Protein AF-A0A6B3HIH0-F1 (afdb_monomer_lite)

pLDDT: mean 96.33, std 2.53, range [85.44, 98.25]

Structure (mmCIF, N/CA/C/O backbone):
data_AF-A0A6B3HIH0-F1
#
_entry.id   AF-A0A6B3HIH0-F1
#
loop_
_atom_site.group_PDB
_atom_site.id
_atom_site.type_symbol
_atom_site.label_atom_id
_atom_site.label_alt_id
_atom_site.label_comp_id
_atom_site.label_asym_id
_atom_site.label_entity_id
_atom_site.label_seq_id
_atom_site.pdbx_PDB_ins_code
_atom_site.Cartn_x
_atom_site.Cartn_y
_atom_site.Cartn_z
_atom_site.occupancy
_atom_site.B_iso_or_equiv
_atom_site.auth_seq_id
_atom_site.auth_comp_id
_atom_site.auth_asym_id
_atom_site.auth_atom_id
_atom_site.pdbx_PDB_model_num
ATOM 1 N N . MET A 1 1 ? -9.829 7.202 4.071 1.00 89.31 1 MET A N 1
ATOM 2 C CA . MET A 1 1 ? -9.739 6.622 2.730 1.00 89.31 1 MET A CA 1
ATOM 3 C C . MET A 1 1 ? -8.300 6.730 2.270 1.00 89.31 1 MET A C 1
ATOM 5 O O . MET A 1 1 ? -7.799 7.839 2.105 1.00 89.31 1 MET A O 1
ATOM 9 N N . ILE A 1 2 ? -7.627 5.592 2.159 1.00 96.88 2 ILE A N 1
ATOM 10 C CA . ILE A 1 2 ? -6.328 5.453 1.499 1.00 96.88 2 ILE A CA 1
ATOM 11 C C . ILE A 1 2 ? -6.597 4.595 0.270 1.00 96.88 2 ILE A C 1
ATOM 13 O O . ILE A 1 2 ? -7.182 3.528 0.412 1.00 96.88 2 ILE A O 1
ATOM 17 N N . ARG A 1 3 ? -6.194 5.064 -0.909 1.00 97.56 3 ARG A N 1
ATOM 18 C CA . ARG A 1 3 ? -6.406 4.353 -2.170 1.00 97.56 3 ARG A CA 1
ATOM 19 C C . ARG A 1 3 ? -5.106 4.259 -2.948 1.00 97.56 3 ARG A C 1
ATOM 21 O O . ARG A 1 3 ? -4.440 5.273 -3.169 1.00 97.56 3 ARG A O 1
ATOM 28 N N . PHE A 1 4 ? -4.786 3.054 -3.392 1.00 98.06 4 PHE A N 1
ATOM 29 C CA . PHE A 1 4 ? -3.804 2.807 -4.436 1.00 98.06 4 PHE A CA 1
ATOM 30 C C . PHE A 1 4 ? -4.520 2.261 -5.662 1.00 98.06 4 PHE A C 1
ATOM 32 O O . PHE A 1 4 ? -5.361 1.373 -5.549 1.00 98.06 4 PHE A O 1
ATOM 39 N N . ASP A 1 5 ? -4.166 2.797 -6.824 1.00 97.94 5 ASP A N 1
ATOM 40 C CA . ASP A 1 5 ? -4.712 2.379 -8.108 1.00 97.94 5 ASP A CA 1
ATOM 41 C C . ASP A 1 5 ? -3.550 2.051 -9.047 1.00 97.94 5 ASP A C 1
ATOM 43 O O . ASP A 1 5 ? -2.755 2.934 -9.379 1.00 97.94 5 ASP A O 1
ATOM 47 N N . ASN A 1 6 ? -3.399 0.767 -9.385 1.00 98.06 6 ASN A N 1
ATOM 48 C CA . ASN A 1 6 ? -2.355 0.232 -10.262 1.00 98.06 6 ASN A CA 1
ATOM 49 C C . ASN A 1 6 ? -0.938 0.727 -9.903 1.00 98.06 6 ASN A C 1
ATOM 51 O O . ASN A 1 6 ? -0.134 1.078 -10.770 1.00 98.06 6 ASN A O 1
ATOM 55 N N . VAL A 1 7 ? -0.610 0.762 -8.608 1.00 98.00 7 VAL A N 1
ATOM 56 C CA . VAL A 1 7 ? 0.666 1.303 -8.130 1.00 98.00 7 VAL A CA 1
ATOM 57 C C . VAL A 1 7 ? 1.789 0.289 -8.322 1.00 98.00 7 VAL A C 1
ATOM 59 O O . VAL A 1 7 ? 1.756 -0.826 -7.799 1.00 98.00 7 VAL A O 1
ATOM 62 N N . SER A 1 8 ? 2.842 0.723 -9.011 1.00 97.81 8 SER A N 1
ATOM 63 C CA . SER A 1 8 ? 4.102 -0.006 -9.146 1.00 97.81 8 SER A CA 1
ATOM 64 C C . SER A 1 8 ? 5.257 0.785 -8.525 1.00 97.81 8 SER A C 1
ATOM 66 O O . SER A 1 8 ? 5.338 2.007 -8.662 1.00 97.81 8 SER A O 1
ATOM 68 N N . LYS A 1 9 ? 6.181 0.097 -7.844 1.00 97.25 9 LYS A N 1
ATOM 69 C CA . LYS A 1 9 ? 7.370 0.698 -7.218 1.00 97.25 9 LYS A CA 1
ATOM 70 C C . LYS A 1 9 ? 8.632 -0.037 -7.636 1.00 97.25 9 LYS A C 1
ATOM 72 O O . LYS A 1 9 ? 8.764 -1.231 -7.386 1.00 97.25 9 LYS A O 1
ATOM 77 N N . THR A 1 10 ? 9.599 0.714 -8.151 1.00 97.94 10 THR A N 1
ATOM 78 C CA . THR A 1 10 ? 10.945 0.228 -8.474 1.00 97.94 10 THR A CA 1
ATOM 79 C C . THR A 1 10 ? 11.976 1.082 -7.744 1.00 97.94 10 THR A C 1
ATOM 81 O O . THR A 1 10 ? 11.832 2.305 -7.667 1.00 97.94 10 THR A O 1
ATOM 84 N N . TYR A 1 11 ? 13.006 0.452 -7.183 1.00 96.88 11 TYR A N 1
ATOM 85 C CA . TYR A 1 11 ? 14.139 1.168 -6.599 1.00 96.88 11 TYR A CA 1
ATOM 86 C C . TYR A 1 11 ? 15.209 1.462 -7.661 1.00 96.88 11 TYR A C 1
ATOM 88 O O . TYR A 1 11 ? 15.298 0.743 -8.660 1.00 96.88 11 TYR A O 1
ATOM 96 N N . PRO A 1 12 ? 16.057 2.492 -7.466 1.00 97.06 12 PRO A N 1
ATOM 97 C CA . PRO A 1 12 ? 17.173 2.747 -8.370 1.00 97.06 12 PRO A CA 1
ATOM 98 C C . PRO A 1 12 ? 18.029 1.492 -8.574 1.00 97.06 12 PRO A C 1
ATOM 100 O O . PRO A 1 12 ? 18.300 0.762 -7.623 1.00 97.06 12 PRO A O 1
ATOM 103 N N . LYS A 1 13 ? 18.483 1.269 -9.813 1.00 94.50 13 LYS A N 1
ATOM 104 C CA . LYS A 1 13 ? 19.308 0.116 -10.230 1.00 94.50 13 LYS A CA 1
ATOM 105 C C . LYS A 1 13 ? 18.607 -1.252 -10.210 1.00 94.50 13 LYS A C 1
ATOM 107 O O . LYS A 1 13 ? 19.246 -2.241 -10.555 1.00 94.50 13 LYS A O 1
ATOM 112 N N . GLN A 1 14 ? 17.320 -1.333 -9.868 1.00 94.69 14 GLN A N 1
ATOM 113 C CA . GLN A 1 14 ? 16.541 -2.559 -10.046 1.00 94.69 14 GLN A CA 1
ATOM 114 C C . GLN A 1 14 ? 15.810 -2.548 -11.390 1.00 94.69 14 GLN A C 1
ATOM 116 O O . GLN A 1 14 ? 15.160 -1.572 -11.750 1.00 94.69 14 GLN A O 1
ATOM 121 N N . THR A 1 15 ? 15.903 -3.656 -12.125 1.00 92.25 15 THR A N 1
ATOM 122 C CA . THR A 1 15 ? 15.175 -3.864 -13.389 1.00 92.25 15 THR A CA 1
ATOM 123 C C . THR A 1 15 ? 13.768 -4.413 -13.168 1.00 92.25 15 THR A C 1
ATOM 125 O O . THR A 1 15 ? 12.897 -4.236 -14.015 1.00 92.25 15 THR A O 1
ATOM 128 N N . ARG A 1 16 ? 13.529 -5.064 -12.023 1.00 96.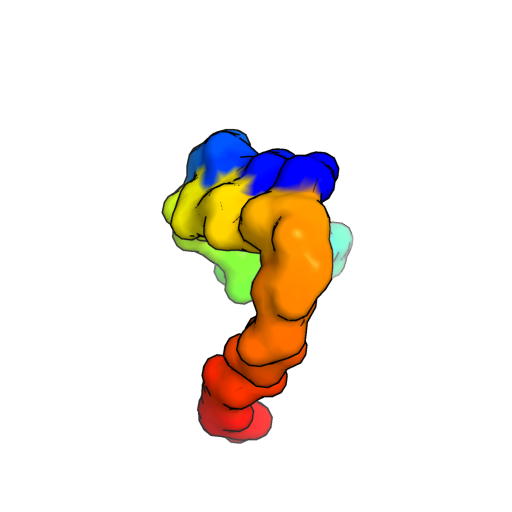31 16 ARG A N 1
ATOM 129 C CA . ARG A 1 16 ? 12.227 -5.611 -11.635 1.00 96.31 16 ARG A CA 1
ATOM 130 C C . ARG A 1 16 ? 11.581 -4.733 -10.556 1.00 96.31 16 ARG A C 1
ATOM 132 O O . ARG A 1 16 ? 12.269 -4.383 -9.596 1.00 96.31 16 ARG A O 1
ATOM 139 N N . PRO A 1 17 ? 10.280 -4.414 -10.669 1.00 96.75 17 PRO A N 1
ATOM 140 C CA . PRO A 1 17 ? 9.563 -3.692 -9.626 1.00 96.75 17 PRO A CA 1
ATOM 141 C C . PRO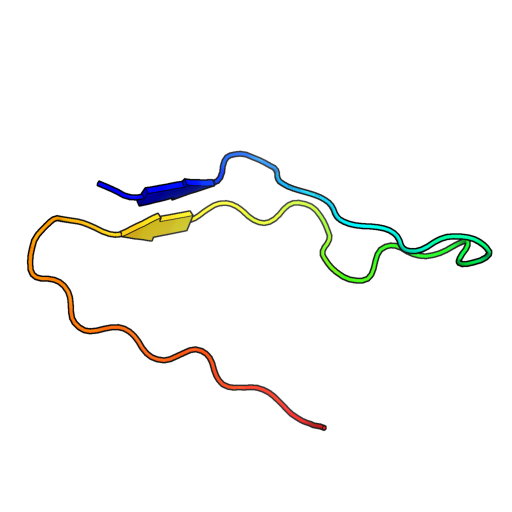 A 1 17 ? 9.457 -4.516 -8.334 1.00 96.75 17 PRO A C 1
ATOM 143 O O . PRO A 1 17 ? 9.217 -5.725 -8.375 1.00 96.75 17 PRO A O 1
ATOM 146 N N . ALA A 1 18 ? 9.606 -3.840 -7.196 1.00 95.81 18 ALA A N 1
ATOM 147 C CA . ALA A 1 18 ? 9.387 -4.385 -5.857 1.00 95.81 18 ALA A CA 1
ATOM 148 C C . ALA A 1 18 ? 7.889 -4.518 -5.532 1.00 95.81 18 ALA A C 1
ATOM 150 O O . ALA A 1 18 ? 7.482 -5.479 -4.890 1.00 95.81 18 ALA A O 1
ATOM 151 N N . LEU A 1 19 ? 7.068 -3.585 -6.022 1.00 96.94 19 LEU A N 1
ATOM 152 C CA . LEU A 1 19 ? 5.608 -3.693 -6.041 1.00 96.94 19 LEU A CA 1
ATOM 153 C C . LEU A 1 19 ? 5.150 -3.564 -7.487 1.00 96.94 19 LEU A C 1
ATOM 155 O O . LEU A 1 19 ? 5.607 -2.650 -8.172 1.00 96.94 19 LEU A O 1
ATOM 159 N N . ARG A 1 20 ? 4.274 -4.455 -7.953 1.00 97.44 20 ARG A N 1
ATOM 160 C CA . ARG A 1 20 ? 3.768 -4.449 -9.329 1.00 97.44 20 ARG A CA 1
ATOM 161 C C . ARG A 1 20 ? 2.246 -4.438 -9.324 1.00 97.44 20 ARG A C 1
ATOM 163 O O . ARG A 1 20 ? 1.653 -5.378 -8.806 1.00 97.44 20 ARG A O 1
ATOM 170 N N . ASP A 1 21 ? 1.678 -3.401 -9.928 1.00 97.88 21 ASP A N 1
ATOM 171 C CA . ASP A 1 21 ? 0.247 -3.226 -10.198 1.00 97.88 21 ASP A CA 1
ATOM 172 C C . ASP A 1 21 ? -0.641 -3.464 -8.968 1.00 97.88 21 ASP A C 1
ATOM 174 O O . ASP A 1 21 ? -1.636 -4.185 -9.017 1.00 97.88 21 ASP A O 1
ATOM 178 N N . VAL A 1 22 ? -0.258 -2.871 -7.837 1.00 97.81 22 VAL A N 1
ATOM 179 C CA . VAL A 1 22 ? -0.988 -2.998 -6.576 1.00 97.81 22 VAL A CA 1
ATOM 180 C C . VAL A 1 22 ? -2.151 -2.008 -6.554 1.00 97.81 22 VAL A 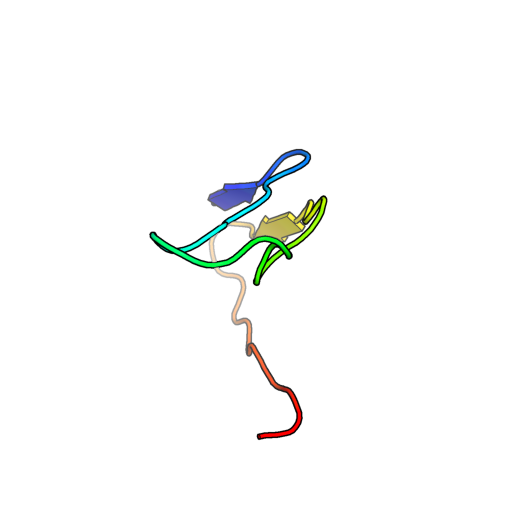C 1
ATOM 182 O O . VAL A 1 22 ? -1.933 -0.794 -6.569 1.00 97.81 22 VAL A O 1
ATOM 185 N N . SER A 1 23 ? -3.371 -2.532 -6.456 1.00 98.25 23 SER A N 1
ATOM 186 C CA . SER A 1 23 ? -4.584 -1.757 -6.177 1.00 98.25 23 SER A CA 1
ATOM 187 C C . SER A 1 23 ? -5.170 -2.186 -4.835 1.00 98.25 23 SER A C 1
ATOM 189 O O . SER A 1 23 ? -5.321 -3.382 -4.583 1.00 98.25 23 SER A O 1
ATOM 191 N N . LEU A 1 24 ? -5.473 -1.219 -3.969 1.00 97.06 24 LEU A N 1
ATOM 192 C CA . LEU A 1 24 ? -6.144 -1.452 -2.689 1.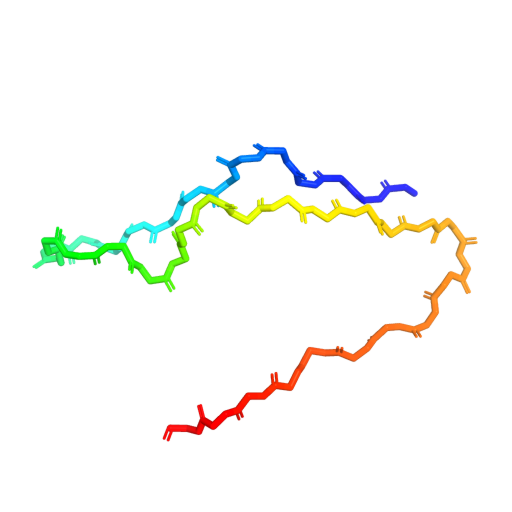00 97.06 24 LEU A CA 1
ATOM 193 C C . LEU A 1 24 ? -6.872 -0.195 -2.224 1.00 97.06 24 LEU A C 1
ATOM 195 O O . LEU A 1 24 ? -6.452 0.921 -2.528 1.00 97.06 24 LEU A O 1
ATOM 199 N N . ASP A 1 25 ? -7.901 -0.406 -1.415 1.00 97.75 25 ASP A N 1
ATOM 200 C CA . ASP A 1 25 ? -8.673 0.631 -0.746 1.00 97.75 25 ASP A CA 1
ATOM 201 C C . ASP A 1 25 ? -8.727 0.312 0.752 1.00 97.75 25 ASP A C 1
ATOM 203 O O . ASP A 1 25 ? -8.972 -0.831 1.132 1.00 97.75 25 ASP A O 1
ATOM 207 N N . ILE A 1 26 ? -8.449 1.313 1.592 1.00 97.88 26 ILE A N 1
ATOM 208 C CA . ILE A 1 26 ? -8.569 1.234 3.052 1.00 97.88 26 ILE A CA 1
ATOM 209 C C . ILE A 1 26 ? -9.499 2.348 3.520 1.00 97.88 26 ILE A C 1
ATOM 211 O O . ILE A 1 26 ? -9.213 3.552 3.378 1.00 97.88 26 ILE A O 1
ATOM 215 N N . GLU A 1 27 ? -10.608 1.944 4.118 1.00 97.88 27 GLU A N 1
ATOM 216 C CA . GLU A 1 27 ? -11.646 2.838 4.595 1.00 97.88 27 GLU A CA 1
ATOM 217 C C . GLU A 1 27 ? -11.343 3.425 5.974 1.00 97.88 27 GLU A C 1
ATOM 219 O O . GLU A 1 27 ? -10.453 3.006 6.721 1.00 97.88 27 GLU A O 1
ATOM 224 N N .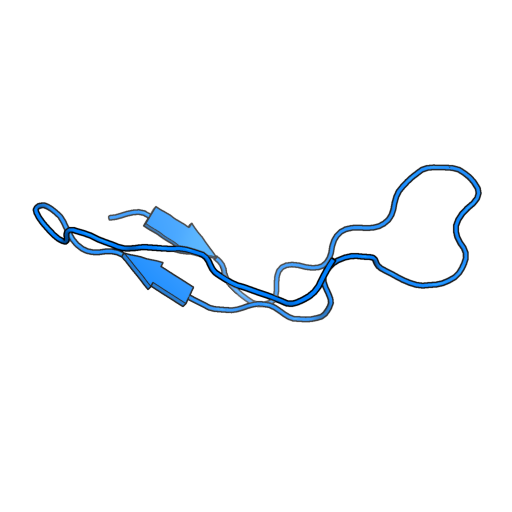 LYS A 1 28 ? -12.057 4.500 6.319 1.00 97.25 28 LYS A N 1
ATOM 225 C CA . LYS A 1 28 ? -11.851 5.168 7.608 1.00 97.25 28 LYS A CA 1
ATOM 226 C C . LYS A 1 28 ? -12.257 4.232 8.753 1.00 97.25 28 LYS A C 1
ATOM 228 O O . LYS A 1 28 ? -13.418 3.863 8.862 1.00 97.25 28 LYS A O 1
ATOM 233 N N . GLY A 1 29 ? -11.317 3.959 9.655 1.00 97.25 29 GLY A N 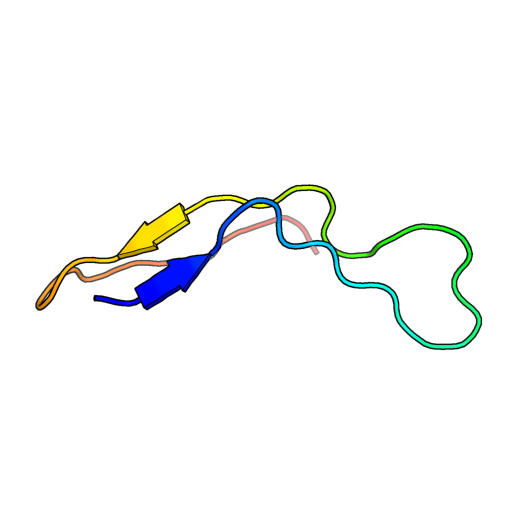1
ATOM 234 C CA . GLY A 1 29 ? -11.544 3.104 10.824 1.00 97.25 29 GLY A CA 1
ATOM 235 C C . GLY A 1 29 ? -11.226 1.628 10.587 1.00 97.25 29 GLY A C 1
ATOM 236 O O . GLY A 1 29 ? -11.323 0.849 11.530 1.00 97.25 29 GLY A O 1
ATOM 237 N N . GLU A 1 30 ? -10.807 1.245 9.379 1.00 97.50 30 GLU A N 1
ATOM 238 C CA . GLU A 1 30 ? -10.311 -0.105 9.131 1.00 97.50 30 GLU A CA 1
ATOM 239 C C . GLU A 1 30 ? -8.955 -0.336 9.802 1.00 97.50 30 GLU A C 1
ATOM 241 O O . GLU A 1 30 ? -8.052 0.504 9.755 1.00 97.50 30 GLU A O 1
ATOM 246 N N . PHE A 1 31 ? -8.822 -1.506 10.425 1.00 96.88 31 PHE A N 1
ATOM 247 C CA . PHE A 1 31 ? -7.596 -1.957 11.065 1.00 96.88 31 PHE A CA 1
ATOM 248 C C . PHE A 1 31 ? -6.961 -3.059 10.214 1.00 96.88 31 PHE A C 1
ATOM 250 O O . PHE A 1 31 ? -7.490 -4.166 10.130 1.00 96.88 31 PHE A O 1
ATOM 257 N N . VAL A 1 32 ? -5.848 -2.736 9.550 1.00 97.06 32 VAL A N 1
ATOM 258 C CA . VAL A 1 32 ? -5.246 -3.573 8.500 1.00 97.06 32 VAL A CA 1
ATOM 259 C C . VAL A 1 32 ? -3.815 -3.968 8.860 1.00 97.06 32 VAL A C 1
ATOM 261 O O . VAL A 1 32 ? -3.041 -3.153 9.361 1.00 97.06 32 VAL A O 1
ATOM 264 N N . PHE A 1 33 ? -3.451 -5.213 8.545 1.00 97.00 33 PHE A N 1
ATOM 265 C CA . PHE A 1 33 ? -2.087 -5.733 8.637 1.00 97.00 33 PHE A CA 1
ATOM 266 C C . PHE A 1 33 ? -1.528 -6.025 7.245 1.00 97.00 33 PHE A C 1
ATOM 268 O O . PHE A 1 33 ? -2.222 -6.578 6.394 1.00 97.00 33 PHE A O 1
ATOM 275 N N . LEU A 1 34 ? -0.248 -5.713 7.039 1.00 95.12 34 LEU A N 1
ATOM 276 C CA . LEU A 1 34 ? 0.516 -6.136 5.869 1.00 95.12 34 LEU A CA 1
ATOM 277 C C . LEU A 1 34 ? 1.502 -7.226 6.296 1.00 95.12 34 LEU A C 1
ATOM 279 O O . LEU A 1 34 ? 2.375 -6.978 7.125 1.00 95.12 34 LEU A O 1
ATOM 283 N N . VAL A 1 35 ? 1.353 -8.426 5.736 1.00 96.56 35 VAL A N 1
ATOM 284 C CA . VAL A 1 35 ? 2.172 -9.604 6.059 1.00 96.56 35 VAL A CA 1
ATOM 285 C C . VAL A 1 35 ? 2.738 -10.231 4.787 1.00 96.56 35 VAL A C 1
ATOM 287 O O . VAL A 1 35 ? 2.144 -10.126 3.716 1.00 96.56 35 VAL A O 1
ATOM 290 N N . GLY A 1 36 ? 3.883 -10.898 4.900 1.00 94.69 36 GLY A N 1
ATOM 291 C CA . GLY A 1 36 ? 4.540 -11.577 3.787 1.00 94.69 36 GLY A CA 1
ATOM 292 C C . GLY A 1 36 ? 5.815 -12.282 4.239 1.00 94.69 36 GLY A C 1
ATOM 293 O O . GLY A 1 36 ? 6.328 -12.009 5.324 1.00 94.69 36 GLY A O 1
ATOM 294 N N . SER A 1 37 ? 6.307 -13.208 3.419 1.00 93.69 37 SER A N 1
ATOM 295 C CA . SER A 1 37 ? 7.606 -13.856 3.629 1.00 93.69 37 SER A CA 1
ATOM 296 C C . SER A 1 37 ? 8.750 -12.846 3.503 1.00 93.69 37 SER A C 1
ATOM 298 O O . SER A 1 37 ? 8.689 -11.973 2.634 1.00 93.69 37 SER A O 1
ATOM 300 N N . SER A 1 38 ? 9.789 -13.002 4.331 1.00 85.44 38 SER A N 1
ATOM 301 C CA . SER A 1 38 ? 11.062 -12.273 4.220 1.00 85.44 38 SER A CA 1
ATOM 302 C C . SER A 1 38 ? 11.938 -12.811 3.099 1.00 85.44 38 SER A C 1
ATOM 304 O O . SER A 1 38 ? 12.046 -14.058 3.034 1.00 85.44 38 SER A O 1
#

Secondary structure (DSSP, 8-state):
-EEEEEEEE--TT-SS-SEEEEEEEE-TT---------

Radius of gyration: 12.59 Å; chains: 1; bounding box: 31×20×24 Å

Foldseek 3Di:
DDWDAQDWADDPPDPDTPDGGDTDDDDPPDDDDDDDDD

Sequence (38 aa):
MIRFDNVSKTYPKQTRPALRDVSLDIEKGEFVFLVGSS